Protein AF-A0A1S1T241-F1 (afdb_monomer_lite)

Sequence (87 aa):
MAEKLSITLPTEMADAIKARVEAGLYGSTSEAMRAAVRALLRDEEEHEERLAAIRARVRQSVEDPRPSLTGREVRAHLNSIYSKHQS

Secondary structure (DSSP, 8-state):
----------HHHHHHHHHHHHTTS-SSHHHHHHHHHHHHHHHHHHHHHHHHHHHHHHHHHHS--SPPPPHHHHHHHHHHHHHHH--

Structure (mmCIF, N/CA/C/O backbone):
data_AF-A0A1S1T241-F1
#
_entry.id   AF-A0A1S1T241-F1
#
loop_
_atom_site.group_PDB
_atom_site.id
_atom_site.type_symbol
_atom_site.label_atom_id
_atom_site.label_alt_id
_atom_site.label_comp_id
_atom_site.label_asym_id
_atom_site.label_entity_id
_atom_site.label_seq_id
_atom_site.pdbx_PDB_ins_code
_atom_site.Cartn_x
_atom_site.Cartn_y
_atom_site.Cartn_z
_atom_site.occupancy
_atom_site.B_iso_or_equiv
_atom_site.auth_seq_id
_atom_site.auth_comp_id
_atom_site.auth_asym_id
_atom_site.auth_atom_id
_atom_site.pdbx_PDB_model_num
ATOM 1 N N . MET A 1 1 ? 6.680 -11.862 21.334 1.00 68.25 1 MET A N 1
ATOM 2 C CA . MET A 1 1 ? 6.383 -11.040 22.531 1.00 68.25 1 MET A CA 1
ATOM 3 C C . MET A 1 1 ? 5.441 -9.924 22.099 1.00 68.25 1 MET A C 1
ATOM 5 O O . MET A 1 1 ? 5.555 -9.505 20.955 1.00 68.25 1 MET A O 1
ATOM 9 N N . ALA A 1 2 ? 4.481 -9.509 22.930 1.00 80.44 2 ALA A N 1
ATOM 10 C CA . ALA A 1 2 ? 3.556 -8.421 22.598 1.00 80.44 2 ALA A CA 1
ATOM 11 C C . ALA A 1 2 ? 3.929 -7.167 23.397 1.00 80.44 2 ALA A C 1
ATOM 13 O O . ALA A 1 2 ? 4.103 -7.250 24.611 1.00 80.44 2 ALA A O 1
ATOM 14 N N . GLU A 1 3 ? 4.043 -6.031 22.715 1.00 89.88 3 GLU A N 1
ATOM 15 C CA . GLU A 1 3 ? 4.340 -4.729 23.315 1.00 89.88 3 GLU A CA 1
ATOM 16 C C . GLU A 1 3 ? 3.078 -3.857 23.316 1.00 89.88 3 GLU A C 1
ATOM 18 O O . GLU A 1 3 ? 2.284 -3.894 22.371 1.00 89.88 3 GLU A O 1
ATOM 23 N N . LYS A 1 4 ? 2.857 -3.091 24.391 1.00 90.75 4 LYS A N 1
ATOM 24 C CA . LYS A 1 4 ? 1.713 -2.180 24.501 1.00 90.75 4 LYS A CA 1
ATOM 25 C C . LYS A 1 4 ? 2.125 -0.790 24.037 1.00 90.75 4 LYS A C 1
ATOM 27 O O . LYS A 1 4 ? 2.937 -0.140 24.685 1.00 90.75 4 LYS A O 1
ATOM 32 N N . LEU A 1 5 ? 1.483 -0.315 22.978 1.00 89.50 5 LEU A N 1
ATOM 33 C CA . LEU A 1 5 ? 1.668 1.030 22.450 1.00 89.50 5 LEU A CA 1
ATOM 34 C C . LEU A 1 5 ? 0.443 1.897 22.771 1.00 89.50 5 LEU A C 1
ATOM 36 O O . LEU A 1 5 ? -0.694 1.457 22.595 1.00 89.50 5 LEU A O 1
ATOM 40 N N . SER A 1 6 ? 0.672 3.127 23.233 1.00 92.56 6 SER A N 1
ATOM 41 C CA . SER A 1 6 ? -0.373 4.146 23.376 1.00 92.56 6 SER A CA 1
ATOM 42 C C . SER A 1 6 ? -0.253 5.132 22.223 1.00 92.56 6 SER A C 1
ATOM 44 O O . SER A 1 6 ? 0.768 5.804 22.103 1.00 92.56 6 SER A O 1
ATOM 46 N N . ILE A 1 7 ? -1.282 5.214 21.382 1.00 89.94 7 ILE A N 1
ATOM 47 C CA . ILE A 1 7 ? -1.313 6.096 20.211 1.00 89.94 7 ILE A CA 1
ATOM 48 C C . ILE A 1 7 ? -2.521 7.021 20.275 1.00 89.94 7 ILE A C 1
ATOM 50 O O . ILE A 1 7 ? -3.592 6.627 20.739 1.00 89.94 7 ILE A O 1
ATOM 54 N N . THR A 1 8 ? -2.352 8.231 19.756 1.00 95.19 8 THR A N 1
ATOM 55 C CA . THR A 1 8 ? -3.458 9.153 19.506 1.00 95.19 8 THR A CA 1
ATOM 56 C C . THR A 1 8 ? -3.799 9.085 18.029 1.00 95.19 8 THR A C 1
ATOM 58 O O . THR A 1 8 ? -2.925 9.257 17.183 1.00 95.19 8 THR A O 1
ATOM 61 N N . LEU A 1 9 ? -5.067 8.823 17.725 1.00 94.06 9 LEU A N 1
ATOM 62 C CA . LEU A 1 9 ? -5.586 8.823 16.364 1.00 94.06 9 LEU A CA 1
ATOM 63 C C . LEU A 1 9 ? -6.465 10.057 16.150 1.00 94.06 9 LEU A C 1
ATOM 65 O O . LEU A 1 9 ? -7.132 10.489 17.096 1.00 94.06 9 LEU A O 1
ATOM 69 N N . PRO A 1 10 ? -6.518 10.589 14.920 1.00 97.56 10 PRO A N 1
ATOM 70 C CA . PRO A 1 10 ? -7.563 11.522 14.526 1.00 97.56 10 PRO A CA 1
ATOM 71 C C . PRO A 1 10 ? -8.957 10.953 14.810 1.00 97.56 10 PRO A C 1
ATOM 73 O O . PRO A 1 10 ? -9.175 9.736 14.728 1.00 97.56 10 PRO A O 1
ATOM 76 N N . THR A 1 11 ? -9.905 11.828 15.150 1.00 97.06 11 THR A N 1
ATOM 77 C CA . THR A 1 11 ? -11.261 11.433 15.556 1.00 97.06 11 THR A CA 1
ATOM 78 C C . THR A 1 11 ? -11.938 10.586 14.483 1.00 97.06 11 THR A C 1
ATOM 80 O O . THR A 1 11 ? -12.497 9.538 14.799 1.00 97.06 11 THR A O 1
ATOM 83 N N . GLU A 1 12 ? -11.792 10.959 13.212 1.00 97.88 12 GLU A N 1
ATOM 84 C CA . GLU A 1 12 ? -12.379 10.228 12.093 1.00 97.88 12 GLU A CA 1
ATOM 85 C C . GLU A 1 12 ? -11.863 8.784 11.987 1.00 97.88 12 GLU A C 1
ATOM 87 O O . GLU A 1 12 ? -12.633 7.863 11.712 1.00 97.88 12 GLU A O 1
ATOM 92 N N . MET A 1 13 ? -10.576 8.554 12.267 1.00 96.81 13 MET A N 1
ATOM 93 C CA . MET A 1 13 ? -9.984 7.215 12.232 1.00 96.81 13 MET A CA 1
ATOM 94 C C . MET A 1 13 ? -10.445 6.377 13.424 1.00 96.81 13 MET A C 1
ATOM 96 O O . MET A 1 13 ? -10.778 5.200 13.267 1.00 96.81 13 MET A O 1
ATOM 100 N N . ALA A 1 14 ? -10.494 6.982 14.613 1.00 95.88 14 ALA A N 1
ATOM 101 C CA . ALA A 1 14 ? -10.989 6.315 15.811 1.00 95.88 14 ALA A CA 1
ATOM 102 C C . ALA A 1 14 ? -12.453 5.880 15.640 1.00 95.88 14 ALA A C 1
ATOM 104 O O . ALA A 1 14 ? -12.804 4.751 15.987 1.00 95.88 14 ALA A O 1
ATOM 105 N N . ASP A 1 15 ? -13.291 6.736 15.059 1.00 97.06 15 ASP A N 1
ATOM 106 C CA . ASP A 1 15 ? -14.701 6.433 14.817 1.00 97.06 15 ASP A CA 1
ATOM 107 C C . ASP A 1 15 ? -14.878 5.379 13.720 1.00 97.06 15 ASP A C 1
ATOM 109 O O . ASP A 1 15 ? -15.686 4.461 13.873 1.00 97.06 15 ASP A O 1
ATOM 113 N N . ALA A 1 16 ? -14.047 5.405 12.675 1.00 96.75 16 ALA A N 1
ATOM 114 C CA . ALA A 1 16 ? -14.015 4.355 11.662 1.00 96.75 16 ALA A CA 1
ATOM 115 C C . ALA A 1 16 ? -13.652 2.973 12.243 1.00 96.75 16 ALA A C 1
ATOM 117 O O . ALA A 1 16 ? -14.186 1.954 11.789 1.00 96.75 16 ALA A O 1
ATOM 118 N N . ILE A 1 17 ? -12.756 2.919 13.234 1.00 95.88 17 ILE A N 1
ATOM 119 C CA . ILE A 1 17 ? -12.400 1.680 13.941 1.00 95.88 17 ILE A CA 1
ATOM 120 C C . ILE A 1 17 ? -13.562 1.214 14.815 1.00 95.88 17 ILE A C 1
ATOM 122 O O . ILE A 1 17 ? -13.947 0.048 14.727 1.00 95.88 17 ILE A O 1
ATOM 126 N N . LYS A 1 18 ? -14.145 2.111 15.621 1.00 95.94 18 LYS A N 1
ATOM 127 C CA . LYS A 1 18 ? -15.301 1.787 16.471 1.00 95.94 18 LYS A CA 1
ATOM 128 C C . LYS A 1 18 ? -16.457 1.241 15.639 1.00 95.94 18 LYS A C 1
ATOM 130 O O . LYS A 1 18 ? -16.952 0.170 15.949 1.00 95.94 18 LYS A O 1
ATOM 135 N N . ALA A 1 19 ? -16.809 1.893 14.530 1.00 97.25 19 ALA A N 1
ATOM 136 C CA . ALA A 1 19 ? -17.889 1.449 13.649 1.00 97.25 19 ALA A CA 1
ATOM 137 C C . ALA A 1 19 ? -17.690 0.015 13.123 1.00 97.25 19 ALA A C 1
ATOM 139 O O . ALA A 1 19 ? -18.651 -0.736 12.991 1.00 97.25 19 ALA A O 1
ATOM 140 N N . ARG A 1 20 ? -16.445 -0.398 12.852 1.00 96.88 20 ARG A N 1
ATOM 141 C CA . ARG A 1 20 ? -16.134 -1.774 12.421 1.00 96.88 20 ARG A CA 1
ATOM 142 C C . ARG A 1 20 ? -16.280 -2.788 13.554 1.00 96.88 20 ARG A C 1
ATOM 144 O O . ARG A 1 20 ? -16.674 -3.920 13.294 1.00 96.88 20 ARG A O 1
ATOM 151 N N . VAL A 1 21 ? -15.965 -2.390 14.785 1.00 97.69 21 VAL A N 1
ATOM 152 C CA . VAL A 1 21 ? -16.193 -3.215 15.980 1.00 97.69 21 VAL A CA 1
ATOM 153 C C . VAL A 1 21 ? -17.693 -3.354 16.245 1.00 97.69 21 VAL A C 1
ATOM 155 O O . VAL A 1 21 ? -18.169 -4.473 16.391 1.00 97.69 21 VAL A O 1
ATOM 158 N N . GLU A 1 22 ? -18.452 -2.255 16.202 1.00 97.00 22 GLU A N 1
ATOM 159 C CA . GLU A 1 22 ? -19.919 -2.267 16.354 1.00 97.00 22 GLU A CA 1
ATOM 160 C C . GLU A 1 22 ? -20.612 -3.100 15.264 1.00 97.00 22 GLU A C 1
ATOM 162 O O . GLU A 1 22 ? -21.593 -3.790 15.525 1.00 97.00 22 GLU A O 1
ATOM 167 N N . ALA A 1 23 ? -20.069 -3.103 14.043 1.00 97.12 23 ALA A N 1
ATOM 168 C CA . ALA A 1 23 ? -20.534 -3.959 12.951 1.00 97.12 23 ALA A CA 1
ATOM 169 C C . ALA A 1 23 ? -20.162 -5.448 13.121 1.00 97.12 23 ALA A C 1
ATOM 171 O O . ALA A 1 23 ? -20.486 -6.259 12.254 1.00 97.12 23 ALA A O 1
ATOM 172 N N . GLY A 1 24 ? -19.450 -5.819 14.190 1.00 96.69 24 GLY A N 1
ATOM 173 C CA . GLY A 1 24 ? -19.035 -7.193 14.472 1.00 96.69 24 GLY A CA 1
ATOM 174 C C . GLY A 1 24 ? -17.884 -7.709 13.604 1.00 96.69 24 GLY A C 1
ATOM 175 O O . GLY A 1 24 ? -17.600 -8.903 13.627 1.00 96.69 24 GLY A O 1
ATOM 176 N N . LEU A 1 25 ? -17.200 -6.842 12.847 1.00 96.38 25 LEU A N 1
ATOM 177 C CA . LEU A 1 25 ? -16.061 -7.243 12.006 1.00 96.38 25 LEU A CA 1
ATOM 178 C C . LEU A 1 25 ? -14.804 -7.553 12.831 1.00 96.38 25 LEU A C 1
ATOM 180 O O . LEU A 1 25 ? -13.926 -8.272 12.361 1.00 96.38 25 LEU A O 1
ATOM 184 N N . TYR A 1 26 ? -14.712 -6.998 14.041 1.00 97.31 26 TYR A N 1
ATOM 185 C CA . TYR A 1 26 ? -13.620 -7.226 14.985 1.00 97.31 26 TYR A CA 1
ATOM 186 C C . TYR A 1 26 ? -14.174 -7.292 16.407 1.00 97.31 26 TYR A C 1
ATOM 188 O O . TYR A 1 26 ? -15.076 -6.533 16.750 1.00 97.31 26 TYR A O 1
ATOM 196 N N . GLY A 1 27 ? -13.594 -8.134 17.262 1.00 96.38 27 GLY A N 1
ATOM 197 C CA . GLY A 1 27 ? -13.999 -8.268 18.662 1.00 96.38 27 GLY A CA 1
ATOM 198 C C . GLY A 1 27 ? -13.477 -7.151 19.572 1.00 96.38 27 GLY A C 1
ATOM 199 O O . GLY A 1 27 ? -13.891 -7.046 20.722 1.00 96.38 27 GLY A O 1
ATOM 200 N N . SER A 1 28 ? -12.546 -6.315 19.093 1.00 96.25 28 SER A N 1
ATOM 201 C CA . SER A 1 28 ? -12.061 -5.139 19.828 1.00 96.25 28 SER A CA 1
ATOM 202 C C . SER A 1 28 ? -11.378 -4.114 18.923 1.00 96.25 28 SER A C 1
ATOM 204 O O . SER A 1 28 ? -10.888 -4.434 17.837 1.00 96.25 28 SER A O 1
ATOM 206 N N . THR A 1 29 ? -11.233 -2.884 19.422 1.00 95.00 29 THR A N 1
ATOM 207 C CA . THR A 1 29 ? -10.441 -1.835 18.760 1.00 95.00 29 THR A CA 1
ATOM 208 C C . THR A 1 29 ? -8.973 -2.242 18.603 1.00 95.00 29 THR A C 1
ATOM 210 O O . THR A 1 29 ? -8.370 -1.995 17.562 1.00 95.00 29 THR A O 1
ATOM 213 N N . SER A 1 30 ? -8.392 -2.930 19.593 1.00 94.19 30 SER A N 1
ATOM 214 C CA . SER A 1 30 ? -7.017 -3.441 19.518 1.00 94.19 30 SER A CA 1
ATOM 215 C C . SER A 1 30 ? -6.844 -4.536 18.465 1.00 94.19 30 SER A C 1
ATOM 217 O O . SER A 1 30 ? -5.769 -4.664 17.884 1.00 94.19 30 SER A O 1
ATOM 219 N N . GLU A 1 31 ? -7.869 -5.351 18.222 1.00 95.62 31 GLU A N 1
ATOM 220 C CA . GLU A 1 31 ? -7.852 -6.336 17.141 1.00 95.62 31 GLU A CA 1
ATOM 221 C C . GLU A 1 31 ? -7.925 -5.664 15.770 1.00 95.62 31 GLU A C 1
ATOM 223 O O . GLU A 1 31 ? -7.100 -5.977 14.910 1.00 95.62 31 GLU A O 1
ATOM 228 N N . ALA A 1 32 ? -8.829 -4.695 15.604 1.00 95.81 32 ALA A N 1
ATOM 229 C CA . ALA A 1 32 ? -8.932 -3.896 14.387 1.00 95.81 32 ALA A CA 1
ATOM 230 C C . ALA A 1 32 ? -7.611 -3.169 14.077 1.00 95.81 32 ALA A C 1
ATOM 232 O O . ALA A 1 32 ? -7.125 -3.218 12.949 1.00 95.81 32 ALA A O 1
ATOM 233 N N . MET A 1 33 ? -6.967 -2.578 15.090 1.00 94.44 33 MET A N 1
ATOM 234 C CA . MET A 1 33 ? -5.654 -1.943 14.936 1.00 94.44 33 MET A CA 1
ATOM 235 C C . MET A 1 33 ? -4.564 -2.937 14.535 1.00 94.44 33 MET A C 1
ATOM 237 O O . MET A 1 33 ? -3.784 -2.661 13.628 1.00 94.44 33 MET A O 1
ATOM 241 N N . ARG A 1 34 ? -4.518 -4.122 15.157 1.00 94.44 34 ARG A N 1
ATOM 242 C CA . ARG A 1 34 ? -3.571 -5.175 14.756 1.00 94.44 34 ARG A CA 1
ATOM 243 C C . ARG A 1 34 ? -3.813 -5.636 13.317 1.00 94.44 34 ARG A C 1
ATOM 245 O O . ARG A 1 34 ? -2.852 -5.924 12.611 1.00 94.44 34 ARG A O 1
ATOM 252 N N . ALA A 1 35 ? -5.069 -5.722 12.881 1.00 96.00 35 ALA A N 1
ATOM 253 C CA . ALA A 1 35 ? -5.408 -6.056 11.501 1.00 96.00 35 ALA A CA 1
ATOM 254 C C . ALA A 1 35 ? -4.954 -4.966 10.520 1.00 96.00 35 ALA A C 1
ATOM 256 O O . ALA A 1 35 ? -4.359 -5.297 9.497 1.00 96.00 35 ALA A O 1
ATOM 257 N N . ALA A 1 36 ? -5.154 -3.692 10.865 1.00 94.50 36 ALA A N 1
ATOM 258 C CA . ALA A 1 36 ? -4.687 -2.559 10.071 1.00 94.50 36 ALA A CA 1
ATOM 259 C C . ALA A 1 36 ? -3.156 -2.552 9.926 1.00 94.50 36 ALA A C 1
ATOM 261 O O . ALA A 1 36 ? -2.652 -2.471 8.812 1.00 94.50 36 ALA A O 1
ATOM 262 N N . VAL A 1 37 ? -2.414 -2.739 11.024 1.00 95.12 37 VAL A N 1
ATOM 263 C CA . VAL A 1 37 ? -0.941 -2.818 10.988 1.00 95.12 37 VAL A CA 1
ATOM 264 C C . VAL A 1 37 ? -0.467 -3.997 10.133 1.00 95.12 37 VAL A C 1
ATOM 266 O O . VAL A 1 37 ? 0.441 -3.842 9.327 1.00 95.12 37 VAL A O 1
ATOM 269 N N . ARG A 1 38 ? -1.109 -5.170 10.236 1.00 96.00 38 ARG A N 1
AT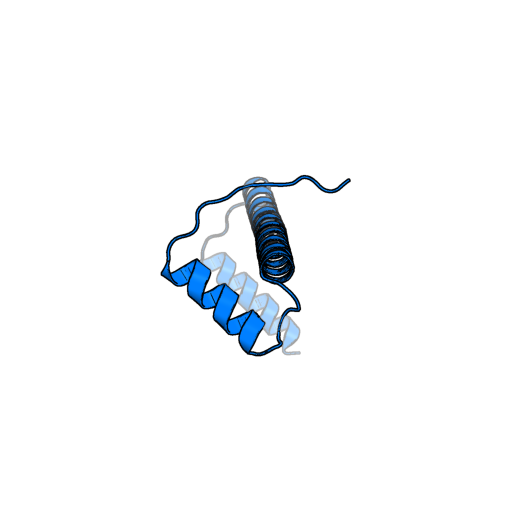OM 270 C CA . ARG A 1 38 ? -0.781 -6.313 9.362 1.00 96.00 38 ARG A CA 1
ATOM 271 C C . ARG A 1 38 ? -1.083 -6.052 7.889 1.00 96.00 38 ARG A C 1
ATOM 273 O O . ARG A 1 38 ? -0.467 -6.682 7.040 1.00 96.00 38 ARG A O 1
ATOM 280 N N . ALA A 1 39 ? -2.090 -5.244 7.571 1.00 96.81 39 ALA A N 1
ATOM 281 C CA . ALA A 1 39 ? -2.364 -4.861 6.190 1.00 96.81 39 ALA A CA 1
ATOM 282 C C . ALA A 1 39 ? -1.279 -3.916 5.669 1.00 96.81 39 ALA A C 1
ATOM 284 O O . ALA A 1 39 ? -0.714 -4.196 4.623 1.00 96.81 39 ALA A O 1
ATOM 285 N N . LEU A 1 40 ? -0.921 -2.897 6.453 1.00 96.19 40 LEU A N 1
ATOM 286 C CA . LEU A 1 40 ? 0.144 -1.958 6.107 1.00 96.19 40 LEU A CA 1
ATOM 287 C C . LEU A 1 40 ? 1.474 -2.667 5.819 1.00 96.19 40 LEU A C 1
ATOM 289 O O . LEU A 1 40 ? 2.052 -2.455 4.764 1.00 96.19 40 LEU A O 1
ATOM 293 N N . LEU A 1 41 ? 1.918 -3.554 6.716 1.00 96.25 41 LEU A N 1
ATOM 294 C CA . LEU A 1 41 ? 3.195 -4.258 6.546 1.00 96.25 41 LEU A CA 1
ATOM 295 C C . LEU A 1 41 ? 3.227 -5.150 5.296 1.00 96.25 41 LEU A C 1
ATOM 297 O O . LEU A 1 41 ? 4.274 -5.286 4.675 1.00 96.25 41 LEU A O 1
ATOM 301 N N . ARG A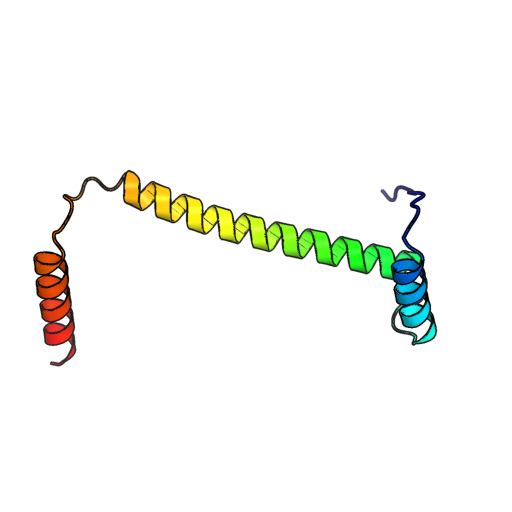 1 42 ? 2.088 -5.749 4.922 1.00 96.31 42 ARG A N 1
ATOM 302 C CA . ARG A 1 42 ? 1.985 -6.555 3.695 1.00 96.31 42 ARG A CA 1
ATOM 303 C C . ARG A 1 42 ? 2.071 -5.683 2.447 1.00 96.31 42 ARG A C 1
ATOM 305 O O . ARG A 1 42 ? 2.830 -6.008 1.545 1.00 96.31 42 ARG A O 1
ATOM 312 N N . ASP A 1 43 ? 1.343 -4.568 2.421 1.00 96.25 43 ASP A N 1
ATOM 313 C CA . ASP A 1 43 ? 1.411 -3.607 1.314 1.00 96.25 43 ASP A CA 1
ATOM 314 C C . ASP A 1 43 ? 2.835 -3.050 1.144 1.00 96.25 43 ASP A C 1
ATOM 316 O O . ASP A 1 43 ? 3.313 -2.906 0.019 1.00 96.25 43 ASP A O 1
ATOM 320 N N . GLU A 1 44 ? 3.531 -2.754 2.247 1.00 96.25 44 GLU A N 1
ATOM 321 C CA . GLU A 1 44 ? 4.923 -2.289 2.225 1.00 96.25 44 GLU A CA 1
ATOM 322 C C . GLU A 1 44 ? 5.882 -3.354 1.671 1.00 96.25 44 GLU A C 1
ATOM 324 O O . GLU A 1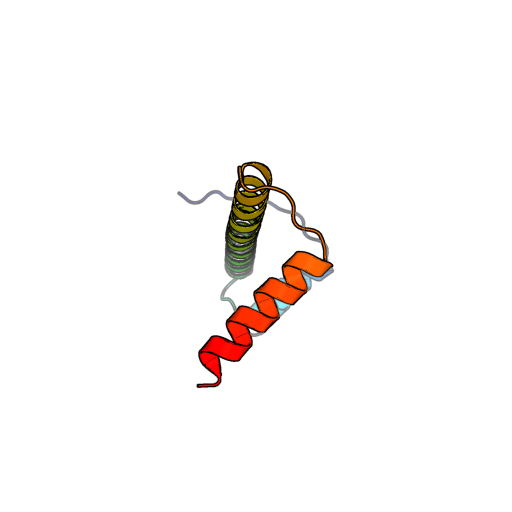 44 ? 6.731 -3.033 0.837 1.00 96.25 44 GLU A O 1
ATOM 329 N N . GLU A 1 45 ? 5.729 -4.617 2.077 1.00 95.12 45 GLU A N 1
ATOM 330 C CA . GLU A 1 45 ? 6.523 -5.739 1.564 1.00 95.12 45 GLU A CA 1
ATOM 331 C C . GLU A 1 45 ? 6.309 -5.933 0.054 1.00 95.12 45 GLU A C 1
ATOM 333 O O . GLU A 1 45 ? 7.273 -5.923 -0.714 1.00 95.12 45 GLU A O 1
ATOM 338 N N . GLU A 1 46 ? 5.053 -5.994 -0.400 1.00 95.12 46 GLU A N 1
ATOM 339 C CA . GLU A 1 46 ? 4.712 -6.114 -1.824 1.00 95.12 46 GLU A CA 1
ATOM 340 C C . GLU A 1 46 ? 5.249 -4.929 -2.647 1.00 95.12 46 GLU A C 1
ATOM 342 O O . GLU A 1 46 ? 5.721 -5.088 -3.783 1.00 95.12 46 GLU A O 1
ATOM 347 N N . HIS A 1 47 ? 5.198 -3.720 -2.082 1.00 95.06 47 HIS A N 1
ATOM 348 C CA . HIS A 1 47 ? 5.739 -2.529 -2.721 1.00 95.06 47 HIS A CA 1
ATOM 349 C C . HIS A 1 47 ? 7.259 -2.607 -2.878 1.00 95.06 47 HIS A C 1
ATOM 351 O O . HIS A 1 47 ? 7.778 -2.341 -3.969 1.00 95.06 47 HIS A O 1
ATOM 357 N N . GLU A 1 48 ? 7.977 -2.999 -1.825 1.00 95.94 48 GLU A N 1
ATOM 358 C CA . GLU A 1 48 ? 9.432 -3.139 -1.872 1.00 95.94 48 GLU A CA 1
ATOM 359 C C . GLU A 1 48 ? 9.879 -4.245 -2.824 1.00 95.94 48 GLU A C 1
ATOM 361 O O . GLU A 1 48 ? 10.815 -4.036 -3.601 1.00 95.94 48 GLU A O 1
ATOM 366 N N . GLU A 1 49 ? 9.186 -5.384 -2.856 1.00 95.75 49 GLU A N 1
ATOM 367 C CA . GLU A 1 49 ? 9.454 -6.450 -3.824 1.00 95.75 49 GLU A CA 1
ATOM 368 C C . GLU A 1 49 ? 9.271 -5.960 -5.264 1.00 95.75 49 GLU A C 1
ATOM 370 O O . GLU A 1 49 ? 10.137 -6.159 -6.129 1.00 95.75 49 GLU A O 1
ATOM 375 N N . ARG A 1 50 ? 8.171 -5.246 -5.530 1.00 95.81 50 ARG A N 1
ATOM 376 C CA . ARG A 1 50 ? 7.901 -4.664 -6.848 1.00 95.81 50 ARG A CA 1
ATOM 377 C C . ARG A 1 50 ? 8.979 -3.660 -7.244 1.00 95.81 50 ARG A C 1
ATOM 379 O O . ARG A 1 50 ? 9.459 -3.690 -8.382 1.00 95.81 50 ARG A O 1
ATOM 386 N N . LEU A 1 51 ? 9.376 -2.777 -6.330 1.00 97.31 51 LEU A N 1
ATOM 387 C CA . LEU A 1 51 ? 10.450 -1.821 -6.575 1.00 97.31 51 LEU A CA 1
ATOM 388 C C . LEU A 1 51 ? 11.792 -2.524 -6.790 1.00 97.31 51 LEU A C 1
ATOM 390 O O . LEU A 1 51 ? 12.539 -2.138 -7.690 1.00 97.31 51 LEU A O 1
ATOM 394 N N . ALA A 1 52 ? 12.102 -3.571 -6.026 1.00 97.25 52 ALA A N 1
ATOM 395 C CA . ALA A 1 52 ? 13.315 -4.362 -6.193 1.00 97.25 52 ALA A CA 1
ATOM 396 C C . ALA A 1 52 ? 13.373 -5.015 -7.581 1.00 97.25 52 ALA A C 1
ATOM 398 O O . ALA A 1 52 ? 14.405 -4.928 -8.251 1.00 97.25 52 ALA A O 1
ATOM 399 N N . ALA A 1 53 ? 12.259 -5.574 -8.061 1.00 96.88 53 ALA A N 1
ATOM 400 C CA . ALA A 1 53 ? 12.166 -6.145 -9.402 1.00 96.88 53 ALA A CA 1
ATOM 401 C C . ALA A 1 53 ? 12.392 -5.093 -10.503 1.00 96.88 53 ALA A C 1
ATOM 403 O O . ALA A 1 53 ? 13.103 -5.352 -11.477 1.00 96.88 53 ALA A O 1
ATOM 404 N N . ILE A 1 54 ? 11.833 -3.887 -10.348 1.00 97.38 54 ILE A N 1
ATOM 405 C CA . ILE A 1 54 ? 12.056 -2.775 -11.285 1.00 97.38 54 ILE A CA 1
ATOM 406 C C . ILE A 1 54 ? 13.527 -2.343 -11.262 1.00 97.38 54 ILE A C 1
ATOM 408 O O . ILE A 1 54 ? 14.152 -2.264 -12.320 1.00 97.38 54 ILE A O 1
ATOM 412 N N . ARG A 1 55 ? 14.104 -2.124 -10.074 1.00 97.12 55 ARG A N 1
ATOM 413 C CA . ARG A 1 55 ? 15.519 -1.751 -9.904 1.00 97.12 55 ARG A CA 1
ATOM 414 C C . ARG A 1 55 ? 16.452 -2.783 -10.540 1.00 97.12 55 ARG A C 1
ATOM 416 O O . ARG A 1 55 ? 17.396 -2.403 -11.228 1.00 97.12 55 ARG A O 1
ATOM 423 N N . ALA A 1 56 ? 16.166 -4.075 -10.370 1.00 97.44 56 ALA A N 1
ATOM 424 C CA . ALA A 1 56 ? 16.940 -5.153 -10.977 1.00 97.44 56 ALA A CA 1
ATOM 425 C C . ALA A 1 56 ? 16.881 -5.119 -12.514 1.00 97.44 56 ALA A C 1
ATOM 427 O O . ALA A 1 56 ? 17.924 -5.208 -13.158 1.00 97.44 56 ALA A O 1
ATOM 428 N N . ARG A 1 57 ? 15.691 -4.925 -13.104 1.00 96.81 57 ARG A N 1
ATOM 429 C CA . ARG A 1 57 ? 15.520 -4.805 -14.566 1.00 96.81 57 ARG A CA 1
ATOM 430 C C . ARG A 1 57 ? 16.241 -3.587 -15.137 1.00 96.81 57 ARG A C 1
ATOM 432 O O . ARG A 1 57 ? 16.875 -3.691 -16.182 1.00 96.81 57 ARG A O 1
ATOM 439 N N . VAL A 1 58 ? 16.169 -2.445 -14.451 1.00 97.12 58 VAL A N 1
ATOM 440 C CA . VAL A 1 58 ? 16.888 -1.229 -14.859 1.00 97.12 58 VAL A CA 1
ATOM 441 C C . VAL A 1 58 ? 18.392 -1.468 -14.827 1.00 97.12 58 VAL A C 1
ATOM 443 O O . VAL A 1 58 ? 19.062 -1.199 -15.818 1.00 97.12 58 VAL A O 1
ATOM 446 N N . ARG A 1 59 ? 18.919 -2.031 -13.733 1.00 96.75 59 ARG A N 1
ATOM 447 C CA . ARG A 1 59 ? 20.346 -2.352 -13.625 1.00 96.75 59 ARG A CA 1
ATOM 448 C C . ARG A 1 59 ? 20.793 -3.303 -14.733 1.00 96.75 59 ARG A C 1
ATOM 450 O O . ARG A 1 59 ? 21.760 -2.997 -15.416 1.00 96.75 59 ARG A O 1
ATOM 457 N N . GLN A 1 60 ? 20.042 -4.377 -14.978 1.00 95.75 60 GLN A N 1
ATOM 458 C CA . GLN A 1 60 ? 20.325 -5.308 -16.072 1.00 95.75 60 GLN A CA 1
ATOM 459 C C . GLN A 1 60 ? 20.369 -4.602 -17.434 1.00 95.75 60 GLN A C 1
ATOM 461 O O . GLN A 1 60 ? 21.217 -4.926 -18.253 1.00 95.75 60 GLN A O 1
ATOM 466 N N . SER A 1 61 ? 19.471 -3.643 -17.680 1.00 93.00 61 SER A N 1
ATOM 467 C CA . SER A 1 61 ? 19.457 -2.874 -18.927 1.00 93.00 61 SER A CA 1
ATOM 468 C C . SER A 1 61 ? 20.632 -1.903 -19.050 1.00 93.00 61 SER A C 1
ATOM 470 O O . SER A 1 61 ? 21.069 -1.645 -20.165 1.00 93.00 61 SER A O 1
ATOM 472 N N . VAL A 1 62 ? 21.098 -1.323 -17.941 1.00 94.75 62 VAL A N 1
ATOM 473 C CA . VAL A 1 62 ? 22.240 -0.393 -17.922 1.00 94.75 62 VAL A CA 1
ATOM 474 C C . VAL A 1 62 ? 23.563 -1.144 -18.071 1.00 94.75 62 VAL A C 1
ATOM 476 O O . VAL A 1 62 ? 24.473 -0.658 -18.733 1.00 94.75 62 VAL A O 1
ATOM 479 N N . GLU A 1 63 ? 23.663 -2.325 -17.465 1.00 96.06 63 GLU A N 1
ATOM 480 C CA . GLU A 1 63 ? 24.845 -3.194 -17.514 1.00 96.06 63 GLU A CA 1
ATOM 481 C C . GLU A 1 63 ? 24.893 -4.071 -18.775 1.00 96.06 63 GLU A C 1
ATOM 483 O O . GLU A 1 63 ? 25.838 -4.837 -18.958 1.00 96.06 63 GLU A O 1
ATOM 488 N N . ASP A 1 64 ? 23.886 -3.982 -19.647 1.00 94.38 64 ASP A N 1
ATOM 489 C CA . ASP A 1 64 ? 23.824 -4.753 -20.884 1.00 94.38 64 ASP A CA 1
ATOM 490 C C . ASP A 1 64 ? 24.944 -4.321 -21.850 1.00 94.38 64 ASP A C 1
ATOM 492 O O . ASP A 1 64 ? 24.950 -3.176 -22.308 1.00 94.38 64 ASP A O 1
ATOM 496 N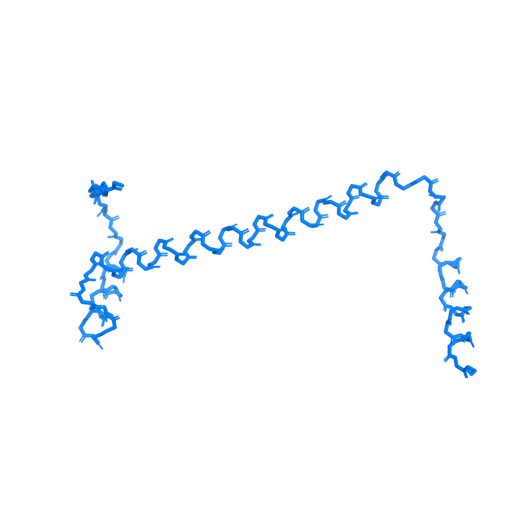 N . PRO A 1 65 ? 25.889 -5.213 -22.206 1.00 94.31 65 PRO A N 1
ATOM 497 C CA . PRO A 1 65 ? 27.001 -4.870 -23.089 1.00 94.31 65 PRO A CA 1
ATOM 498 C C . PRO A 1 65 ? 26.583 -4.756 -24.564 1.00 94.31 65 PRO A C 1
ATOM 500 O O . PRO A 1 65 ? 27.410 -4.405 -25.409 1.00 94.31 65 PRO A O 1
ATOM 503 N N . ARG A 1 66 ? 25.338 -5.110 -24.916 1.00 92.69 66 ARG A N 1
ATOM 504 C CA . ARG A 1 66 ? 24.850 -5.028 -26.295 1.00 92.69 66 ARG A CA 1
ATOM 505 C C . ARG A 1 66 ? 24.790 -3.567 -26.757 1.00 92.69 66 ARG A C 1
ATOM 507 O O . ARG A 1 66 ? 24.438 -2.682 -25.980 1.00 92.69 66 ARG A O 1
ATOM 514 N N . PRO A 1 67 ? 25.093 -3.294 -28.037 1.00 90.94 67 PRO A N 1
ATOM 515 C CA . PRO A 1 67 ? 25.052 -1.935 -28.556 1.00 90.94 67 PRO A CA 1
ATOM 516 C C . PRO A 1 67 ? 23.622 -1.389 -28.578 1.00 90.94 67 PRO A C 1
ATOM 518 O O . PRO A 1 67 ? 22.664 -2.114 -28.861 1.00 90.94 67 PRO A O 1
ATOM 521 N N . SER A 1 68 ? 23.491 -0.083 -28.345 1.00 90.12 68 SER A N 1
ATOM 522 C CA . SER A 1 68 ? 22.225 0.629 -28.505 1.00 90.12 68 SER A CA 1
ATOM 523 C C . SER A 1 68 ? 21.698 0.490 -29.931 1.00 90.12 68 SER A C 1
ATOM 525 O O . SER A 1 68 ? 22.431 0.694 -30.898 1.00 90.12 68 SER A O 1
ATOM 527 N N . LEU A 1 69 ? 20.405 0.193 -30.056 1.00 91.94 69 LEU A N 1
ATOM 528 C CA . LEU A 1 69 ? 19.722 0.097 -31.342 1.00 91.94 69 LEU A CA 1
ATOM 529 C C . LEU A 1 69 ? 18.967 1.387 -31.649 1.00 91.94 69 LEU A C 1
ATOM 531 O O . LEU A 1 69 ? 18.301 1.971 -30.793 1.00 91.94 69 LEU A O 1
ATOM 535 N N . THR A 1 70 ? 18.998 1.800 -32.908 1.00 95.38 70 THR A N 1
ATOM 536 C CA . THR A 1 70 ? 18.107 2.837 -33.425 1.00 95.38 70 THR A CA 1
ATOM 537 C C . THR A 1 70 ? 16.672 2.316 -33.517 1.00 95.38 70 THR A C 1
ATOM 539 O O . THR A 1 70 ? 16.419 1.126 -33.724 1.00 95.38 70 THR A O 1
ATOM 542 N N . GLY A 1 71 ? 15.686 3.217 -33.481 1.00 93.81 71 GLY A N 1
ATOM 543 C CA . GLY A 1 71 ? 14.278 2.828 -33.637 1.00 93.81 71 GLY A CA 1
ATOM 544 C C . GLY A 1 71 ? 13.967 2.116 -34.967 1.00 93.81 71 GLY A C 1
ATOM 545 O O . GLY A 1 71 ? 12.998 1.365 -35.062 1.00 93.81 71 GLY A O 1
ATOM 546 N N . ARG A 1 72 ? 14.783 2.319 -36.013 1.00 95.88 72 ARG A N 1
ATOM 547 C CA . ARG A 1 72 ? 14.661 1.591 -37.287 1.00 95.88 72 ARG A CA 1
ATOM 548 C C . ARG A 1 72 ? 15.118 0.138 -37.153 1.00 95.88 72 ARG A C 1
ATOM 550 O O . ARG A 1 72 ? 14.413 -0.742 -37.636 1.00 95.88 72 ARG A O 1
ATOM 557 N N . GLU A 1 73 ? 16.243 -0.103 -36.487 1.00 95.50 73 GLU A N 1
ATOM 558 C CA . GLU A 1 73 ? 16.767 -1.453 -36.243 1.00 95.50 73 GLU A CA 1
ATOM 559 C C . GLU A 1 73 ? 15.824 -2.260 -35.350 1.00 95.50 73 GLU A C 1
ATOM 561 O O . GLU A 1 73 ? 15.520 -3.407 -35.672 1.00 95.50 73 GLU A O 1
ATOM 566 N N . VAL A 1 74 ? 15.262 -1.635 -34.308 1.00 94.19 74 VAL A N 1
ATOM 567 C CA . VAL A 1 74 ? 14.244 -2.268 -33.451 1.00 94.19 74 VAL A CA 1
ATOM 568 C C . VAL A 1 74 ? 13.030 -2.711 -34.273 1.00 94.19 74 VAL A C 1
ATOM 570 O O . VAL A 1 74 ? 12.615 -3.864 -34.186 1.00 94.19 74 VAL A O 1
ATOM 573 N N . ARG A 1 75 ? 12.476 -1.831 -35.121 1.00 94.62 75 ARG A N 1
ATOM 574 C CA . ARG A 1 75 ? 11.323 -2.172 -35.979 1.00 94.62 75 ARG A CA 1
ATOM 575 C C . ARG A 1 75 ? 11.635 -3.291 -36.969 1.00 94.62 75 ARG A C 1
ATOM 577 O O . ARG A 1 75 ? 10.818 -4.193 -37.135 1.00 94.62 75 ARG A O 1
ATOM 584 N N . ALA A 1 76 ? 12.805 -3.256 -37.606 1.00 94.69 76 ALA A N 1
ATOM 585 C CA . ALA A 1 76 ? 13.227 -4.310 -38.524 1.00 94.69 76 ALA A CA 1
ATOM 586 C C . ALA A 1 76 ? 13.348 -5.667 -37.808 1.00 94.69 76 ALA A C 1
ATOM 588 O O . ALA A 1 76 ? 12.868 -6.681 -38.318 1.00 94.69 76 ALA A O 1
ATOM 589 N N . HIS A 1 77 ? 13.919 -5.675 -36.599 1.00 90.50 77 HIS A N 1
ATOM 590 C CA . HIS A 1 77 ? 14.040 -6.877 -35.781 1.00 90.50 77 HIS A CA 1
ATOM 591 C C . HIS A 1 77 ? 12.672 -7.441 -35.371 1.00 90.50 77 HIS A C 1
ATOM 593 O O . HIS A 1 77 ? 12.418 -8.628 -35.573 1.00 90.50 77 HIS A O 1
ATOM 599 N N . LEU A 1 78 ? 11.760 -6.594 -34.879 1.00 93.69 78 LEU A N 1
ATOM 600 C CA . LEU A 1 78 ? 1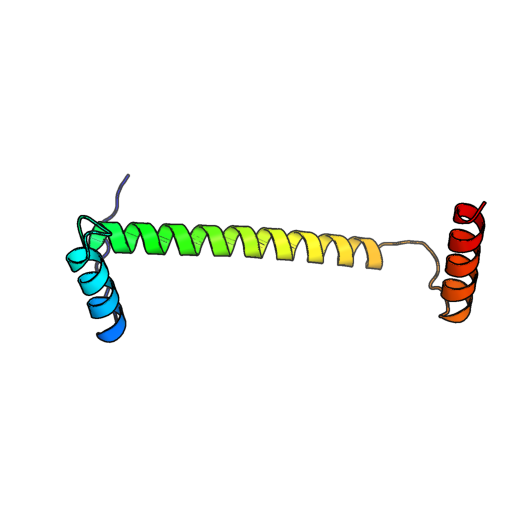0.401 -7.006 -34.511 1.00 93.69 78 LEU A CA 1
ATOM 601 C C . LEU A 1 78 ? 9.639 -7.608 -35.702 1.00 93.69 78 LEU A C 1
ATOM 603 O O . LEU A 1 78 ? 9.056 -8.680 -35.567 1.00 93.69 78 LEU A O 1
ATOM 607 N N . ASN A 1 79 ? 9.699 -6.987 -36.885 1.00 94.12 79 ASN A N 1
ATOM 608 C CA . ASN A 1 79 ? 9.055 -7.516 -38.097 1.00 94.12 79 ASN A CA 1
ATOM 609 C C . ASN A 1 79 ? 9.606 -8.898 -38.497 1.00 94.12 79 ASN A C 1
ATOM 611 O O . ASN A 1 79 ? 8.855 -9.768 -38.947 1.00 94.12 79 ASN A O 1
ATOM 615 N N . SER A 1 80 ? 10.909 -9.130 -38.300 1.00 92.44 80 SER A N 1
ATOM 616 C CA . SER A 1 80 ? 11.520 -10.446 -38.516 1.00 92.44 80 SER A CA 1
ATOM 617 C C . SER A 1 80 ? 11.022 -11.499 -37.524 1.00 92.44 80 SER A C 1
ATOM 619 O O . SER A 1 80 ? 10.891 -12.660 -37.900 1.00 92.44 80 SER A O 1
ATOM 621 N N . ILE A 1 81 ? 10.743 -11.123 -36.274 1.00 92.50 81 ILE A N 1
ATOM 622 C CA . ILE A 1 81 ? 10.165 -12.041 -35.284 1.0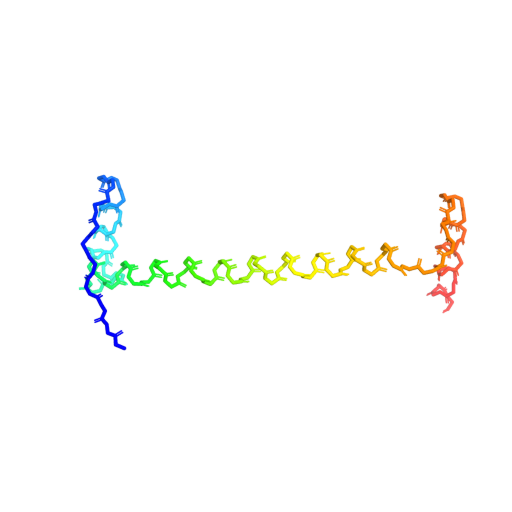0 92.50 81 ILE A CA 1
ATOM 623 C C . ILE A 1 81 ? 8.721 -12.382 -35.668 1.00 92.50 81 ILE A C 1
ATOM 625 O O . ILE A 1 81 ? 8.375 -13.558 -35.737 1.00 92.50 81 ILE A O 1
ATOM 629 N N . TYR A 1 82 ? 7.892 -11.380 -35.983 1.00 88.31 82 TYR A N 1
ATOM 630 C CA . TYR A 1 82 ? 6.489 -11.604 -36.352 1.00 88.31 82 TYR A CA 1
ATOM 631 C C . TYR A 1 82 ? 6.329 -12.492 -37.590 1.00 88.31 82 TYR A C 1
ATOM 633 O O . TYR A 1 82 ? 5.498 -13.395 -37.589 1.00 88.31 82 TYR A O 1
ATOM 641 N N . SER A 1 83 ? 7.155 -12.291 -38.619 1.00 89.25 83 SER A N 1
ATOM 642 C CA . SER A 1 83 ? 7.127 -13.122 -39.833 1.00 89.25 83 SER A CA 1
ATOM 643 C C . SER A 1 83 ? 7.518 -14.583 -39.582 1.00 89.25 83 SER A C 1
ATOM 645 O O . SER A 1 83 ? 6.967 -15.469 -40.226 1.00 89.25 83 SER A O 1
ATOM 647 N N . LYS A 1 84 ? 8.406 -14.859 -38.615 1.00 82.00 84 LYS A N 1
ATOM 648 C CA . LYS A 1 84 ? 8.798 -16.230 -38.231 1.00 82.00 84 LYS A CA 1
ATOM 649 C C . LYS A 1 84 ? 7.713 -16.999 -37.476 1.00 82.00 84 LYS A C 1
ATOM 651 O O . LYS A 1 84 ? 7.741 -18.222 -37.489 1.00 82.00 84 LYS A O 1
ATOM 656 N N . HIS A 1 85 ? 6.791 -16.304 -36.811 1.00 78.19 85 HIS A N 1
ATOM 657 C CA . HIS A 1 85 ? 5.696 -16.918 -36.049 1.00 78.19 85 HIS A CA 1
ATOM 658 C C . HIS A 1 85 ? 4.357 -16.947 -36.804 1.00 78.19 85 HIS A C 1
ATOM 660 O O . HIS A 1 85 ? 3.384 -17.486 -36.288 1.00 78.19 85 HIS A O 1
ATOM 666 N N . GLN A 1 86 ? 4.298 -16.370 -38.009 1.00 66.00 86 GLN A N 1
ATOM 667 C CA . GLN A 1 86 ? 3.140 -16.431 -38.909 1.00 66.00 86 GLN A CA 1
ATOM 668 C C . GLN A 1 86 ? 3.214 -17.579 -39.938 1.00 66.00 86 GLN A C 1
ATOM 670 O O . GLN A 1 86 ? 2.371 -17.633 -40.830 1.00 66.00 86 GLN A O 1
ATOM 675 N N . SER A 1 87 ? 4.211 -18.467 -39.836 1.00 53.19 87 SER A N 1
ATOM 676 C CA . SER A 1 87 ? 4.354 -19.683 -40.659 1.00 53.19 87 SER A CA 1
ATOM 677 C C . SER A 1 87 ? 3.954 -20.934 -39.891 1.00 53.19 87 SER A C 1
ATOM 679 O O . SER A 1 87 ? 4.326 -21.018 -38.699 1.00 53.19 87 SER A O 1
#

pLDDT: mean 93.39, std 6.91, range [53.19, 97.88]

Radius of gyration: 25.64 Å; chains: 1; bounding box: 48×31×65 Å

Foldseek 3Di:
DDDDDDDDDDPVVQVVLVVCCVVVVDVDSVRSVVVVVVVVVVVVVVVVVVVVVVVVVVVCVVPPPDDDDDPVRVVVVVVVVVVVVVD